Protein AF-A0A5E4FJV3-F1 (afdb_monomer_lite)

pLDDT: mean 73.97, std 13.26, range [37.5, 90.94]

Sequence (146 aa):
NINDSSSSSTSSSVLNLSEMFVRLTNDVVCRVALGRKYSDGEGGESGRMFQKLLWEFTDLLGTVNIGDYIPWLSWLSHINGLGAKLDKVAKQLDDVIDTAVQEHMNRSSKSGDDDQKDFLDVLLSIQKENVAGIPIDRVSIKGIIL

Organism: Prunus dulcis (NCBI:txid3755)

Secondary structure (DSSP, 8-state):
----------------HHHHHHHHHHHHHHHHHHSS--STTTSHHHHHHHHHHHHHHHHHHTTS---S-TTTT----S--SSHHHHHHHHHHHHHHHHHHHHHHHHHHTT----S---HHHHHHHHHHHTTTSS---HHHHHHHH-

Radius of gyration: 20.9 Å; chains: 1; bounding box: 34×79×47 Å

InterPro domains:
  IPR001128 Cytochrome P450 [PF00067] (9-129)
  IPR036396 Cytochrome P450 superfamily [G3DSA:1.10.630.10] (2-146)
  IPR036396 Cytochrome P450 superfamily [SSF48264] (10-137)

Foldseek 3Di:
DDDDPPPPPPPPDPDPVVVVVLQVVQQVLCCQLQVGHLDPDGNPPNSVLLSVLVVQLVVLCVVAPCPDDPLDSVQSPDDDDSRVSNVVSVVVNLVSVVVSLVVLVVVVVPDPDDDDDHNSVVLVVCQVVVVVVDRCDPSNSSRVSD

Structure (mmCIF, N/CA/C/O backbone):
data_AF-A0A5E4FJV3-F1
#
_entry.id   AF-A0A5E4FJV3-F1
#
loop_
_atom_site.group_PDB
_atom_site.id
_atom_site.type_symbol
_atom_site.label_atom_id
_atom_site.label_alt_id
_atom_site.label_comp_id
_atom_site.label_asym_id
_atom_site.label_entity_id
_atom_site.label_seq_id
_atom_site.pdbx_PDB_ins_code
_atom_site.Cartn_x
_atom_site.Cartn_y
_atom_site.Cartn_z
_atom_site.occupancy
_atom_site.B_iso_or_equiv
_atom_site.auth_seq_id
_atom_site.auth_comp_id
_atom_site.auth_asym_id
_atom_site.auth_atom_id
_atom_site.pdbx_PDB_model_num
ATOM 1 N N . ASN A 1 1 ? 4.310 59.913 -25.797 1.00 37.50 1 ASN A N 1
ATOM 2 C CA . ASN A 1 1 ? 3.105 59.171 -26.208 1.00 37.50 1 ASN A CA 1
ATOM 3 C C . ASN A 1 1 ? 3.498 57.714 -26.407 1.00 37.50 1 ASN A C 1
ATOM 5 O O . ASN A 1 1 ? 4.203 57.434 -27.361 1.00 37.50 1 ASN A O 1
ATOM 9 N N . ILE A 1 2 ? 3.148 56.885 -25.419 1.00 48.47 2 ILE A N 1
ATOM 10 C CA . ILE A 1 2 ? 2.867 55.435 -25.433 1.00 48.47 2 ILE A CA 1
ATOM 11 C C . ILE A 1 2 ? 3.680 54.561 -26.405 1.00 48.47 2 ILE A C 1
ATOM 13 O O . ILE A 1 2 ? 3.372 54.543 -27.592 1.00 48.47 2 ILE A O 1
ATOM 17 N N . ASN A 1 3 ? 4.601 53.741 -25.877 1.00 47.50 3 ASN A N 1
ATOM 18 C CA . ASN A 1 3 ? 4.826 52.388 -26.403 1.00 47.50 3 ASN A CA 1
ATOM 19 C C . ASN A 1 3 ? 5.519 51.467 -25.374 1.00 47.50 3 ASN A C 1
ATOM 21 O O . ASN A 1 3 ? 6.684 51.125 -25.543 1.00 47.50 3 ASN A O 1
ATOM 25 N N . ASP A 1 4 ? 4.796 51.048 -24.333 1.00 45.62 4 ASP A N 1
ATOM 26 C CA . ASP A 1 4 ? 5.177 49.881 -23.525 1.00 45.62 4 ASP A CA 1
ATOM 27 C C . ASP A 1 4 ? 4.275 48.713 -23.930 1.00 45.62 4 ASP A C 1
ATOM 29 O O . ASP A 1 4 ? 3.154 48.559 -23.447 1.00 45.62 4 ASP A O 1
ATOM 33 N N . SER A 1 5 ? 4.745 47.908 -24.882 1.00 51.69 5 SER A N 1
ATOM 34 C CA . SER A 1 5 ? 4.167 46.597 -25.181 1.00 51.69 5 SER A CA 1
ATOM 35 C C . SER A 1 5 ? 4.848 45.578 -24.271 1.00 51.69 5 SER A C 1
ATOM 37 O O . SER A 1 5 ? 5.896 45.027 -24.595 1.00 51.69 5 SER A O 1
ATOM 39 N N . SER A 1 6 ? 4.263 45.345 -23.098 1.00 52.06 6 SER A N 1
ATOM 40 C CA . SER A 1 6 ? 4.625 44.236 -22.220 1.00 52.06 6 SER A CA 1
ATOM 41 C C . SER A 1 6 ? 4.224 42.919 -22.886 1.00 52.06 6 SER A C 1
ATOM 43 O O . SER A 1 6 ? 3.071 42.487 -22.852 1.00 52.06 6 SER A O 1
ATOM 45 N N . SER A 1 7 ? 5.197 42.268 -23.518 1.00 49.59 7 SER A N 1
ATOM 46 C CA . SER A 1 7 ? 5.105 40.881 -23.956 1.00 49.59 7 SER A CA 1
ATOM 47 C C . SER A 1 7 ? 4.993 39.978 -22.728 1.00 49.59 7 SER A C 1
ATOM 49 O O . SER A 1 7 ? 5.984 39.576 -22.122 1.00 49.59 7 SER A O 1
ATOM 51 N N . SER A 1 8 ? 3.762 39.645 -22.341 1.00 50.94 8 SER A N 1
ATOM 52 C CA . SER A 1 8 ? 3.513 38.541 -21.417 1.00 50.94 8 SER A CA 1
ATOM 53 C C . SER A 1 8 ? 3.787 37.236 -22.164 1.00 50.94 8 SER A C 1
ATOM 55 O O . SER A 1 8 ? 2.897 36.632 -22.761 1.00 50.94 8 SER A O 1
ATOM 57 N N . SER A 1 9 ? 5.054 36.827 -22.201 1.00 50.06 9 SER A N 1
ATOM 58 C CA . SER A 1 9 ? 5.428 35.479 -22.606 1.00 50.06 9 SER A CA 1
ATOM 59 C C . SER A 1 9 ? 4.987 34.533 -21.496 1.00 50.06 9 SER A C 1
ATOM 61 O O . SER A 1 9 ? 5.733 34.258 -20.557 1.00 50.06 9 SER A O 1
ATOM 63 N N . THR A 1 10 ? 3.749 34.058 -21.586 1.00 56.00 10 THR A N 1
ATOM 64 C CA . THR A 1 10 ? 3.351 32.821 -20.924 1.00 56.00 10 THR A CA 1
ATOM 65 C C . THR A 1 10 ? 4.246 31.731 -21.496 1.00 56.00 10 THR A C 1
ATOM 67 O O . THR A 1 10 ? 4.139 31.361 -22.665 1.00 56.00 10 THR A O 1
ATOM 70 N N . SER A 1 11 ? 5.213 31.273 -20.703 1.00 58.06 11 SER A N 1
ATOM 71 C CA . SER A 1 11 ? 5.989 30.095 -21.049 1.00 58.06 11 SER A CA 1
ATOM 72 C C . SER A 1 11 ? 5.004 28.936 -21.164 1.00 58.06 11 SER A C 1
ATOM 74 O O . SER A 1 11 ? 4.462 28.457 -20.172 1.00 58.06 11 SER A O 1
ATOM 76 N N . SER A 1 12 ? 4.725 28.515 -22.395 1.00 60.75 12 SER A N 1
ATOM 77 C CA . SER A 1 12 ? 4.037 27.258 -22.657 1.00 60.75 12 SER A CA 1
ATOM 78 C C . SER A 1 12 ? 4.988 26.146 -22.220 1.00 60.75 12 SER A C 1
ATOM 80 O O . SER A 1 12 ? 5.845 25.698 -22.979 1.00 60.75 12 SER A O 1
ATOM 82 N N . SER A 1 13 ? 4.927 25.777 -20.940 1.00 73.44 13 SER A N 1
ATOM 83 C CA . SER A 1 13 ? 5.578 24.569 -20.466 1.00 73.44 13 SER A CA 1
ATOM 84 C C . SER A 1 13 ? 4.836 23.390 -21.084 1.00 73.44 13 SER A C 1
ATOM 86 O O . SER A 1 13 ? 3.609 23.303 -21.029 1.00 73.44 13 SER A O 1
ATOM 88 N N . VAL A 1 14 ? 5.578 22.491 -21.726 1.00 78.94 14 VAL A N 1
ATOM 89 C CA . VAL A 1 14 ? 5.013 21.237 -22.222 1.00 78.94 14 VAL A CA 1
ATOM 90 C C . VAL A 1 14 ? 4.543 20.449 -21.001 1.00 78.94 14 VAL A C 1
ATOM 92 O O . VAL A 1 14 ? 5.357 19.997 -20.197 1.00 78.94 14 VAL A O 1
ATOM 95 N N . LEU A 1 15 ? 3.225 20.339 -20.830 1.00 80.75 15 LEU A N 1
ATOM 96 C CA . LEU A 1 15 ? 2.622 19.586 -19.736 1.00 80.75 15 LEU A CA 1
ATOM 97 C C . LEU A 1 15 ? 2.569 18.104 -20.109 1.00 80.75 15 LEU A C 1
ATOM 99 O O . LEU A 1 15 ? 1.976 17.729 -21.122 1.00 80.75 15 LEU A O 1
ATOM 103 N N . ASN A 1 16 ? 3.161 17.251 -19.275 1.00 84.06 16 ASN A N 1
ATOM 104 C CA . ASN A 1 16 ? 3.036 15.806 -19.416 1.00 84.06 16 ASN A CA 1
ATOM 105 C C . ASN A 1 16 ? 1.709 15.342 -18.797 1.00 84.06 16 ASN A C 1
ATOM 107 O O . ASN A 1 16 ? 1.624 15.055 -17.604 1.00 84.06 16 ASN A O 1
ATOM 111 N N . LEU A 1 17 ? 0.659 15.286 -19.619 1.00 86.88 17 LEU A N 1
ATOM 112 C CA . LEU A 1 17 ? -0.681 14.902 -19.169 1.00 86.88 17 LEU A CA 1
ATOM 113 C C . LEU A 1 17 ? -0.726 13.478 -18.599 1.00 86.88 17 LEU A C 1
ATOM 115 O O . LEU A 1 17 ? -1.439 13.246 -17.627 1.00 86.88 17 LEU A O 1
ATOM 119 N N . SER A 1 18 ? 0.052 12.542 -19.148 1.00 82.50 18 SER A N 1
ATOM 120 C CA . SER A 1 18 ? 0.119 11.167 -18.637 1.00 82.50 18 SER A CA 1
ATOM 121 C C . SER A 1 18 ? 0.627 11.131 -17.199 1.00 82.50 18 SER A C 1
ATOM 123 O O . SER A 1 18 ? 0.019 10.497 -16.341 1.00 82.50 18 SER A O 1
ATOM 125 N N . GLU A 1 19 ? 1.699 11.869 -16.910 1.00 78.44 19 GLU A N 1
ATOM 126 C CA . GLU A 1 19 ? 2.233 11.987 -15.552 1.00 78.44 19 GLU A CA 1
ATOM 127 C C . GLU A 1 19 ? 1.220 12.638 -14.596 1.00 78.44 19 GLU A C 1
ATOM 129 O O . GLU A 1 19 ? 1.059 12.189 -13.460 1.00 78.44 19 GLU A O 1
ATOM 134 N N . MET A 1 20 ? 0.488 13.656 -15.063 1.00 82.94 20 MET A N 1
ATOM 135 C CA . MET A 1 20 ? -0.565 14.306 -14.276 1.00 82.94 20 MET A CA 1
ATOM 136 C C . MET A 1 20 ? -1.723 13.356 -13.949 1.00 82.94 20 MET A C 1
ATOM 138 O O . MET A 1 20 ? -2.176 13.329 -12.806 1.00 82.94 20 MET A O 1
ATOM 142 N N . PHE A 1 21 ? -2.186 12.557 -14.914 1.00 84.88 21 PHE A N 1
ATOM 143 C CA . PHE A 1 21 ? -3.253 11.581 -14.680 1.00 84.88 21 PHE A CA 1
ATOM 144 C C . PHE A 1 21 ? -2.814 10.467 -13.730 1.00 84.88 21 PHE A C 1
ATOM 146 O O . PHE A 1 21 ? -3.573 10.117 -12.832 1.00 84.88 21 PHE A O 1
ATOM 153 N N . VAL A 1 22 ? -1.588 9.949 -13.865 1.00 79.81 22 VAL A N 1
ATOM 154 C CA . VAL A 1 22 ? -1.049 8.938 -12.939 1.00 79.81 22 VAL A CA 1
ATOM 155 C C . VAL A 1 22 ? -0.989 9.483 -11.509 1.00 79.81 22 VAL A C 1
ATOM 157 O O . VAL A 1 22 ? -1.428 8.807 -10.581 1.00 79.81 22 VAL A O 1
ATOM 160 N N . ARG A 1 23 ? -0.510 10.723 -11.324 1.00 79.44 23 ARG A N 1
ATOM 161 C CA . ARG A 1 23 ? -0.494 11.405 -10.016 1.00 79.44 23 ARG A CA 1
ATOM 162 C C . ARG A 1 23 ? -1.899 11.546 -9.429 1.00 79.44 23 ARG A C 1
ATOM 164 O O . ARG A 1 23 ? -2.125 11.165 -8.284 1.00 79.44 23 ARG A O 1
ATOM 171 N N . LEU A 1 24 ? -2.845 12.053 -10.220 1.00 85.06 24 LEU A N 1
ATOM 172 C CA . LEU A 1 24 ? -4.220 12.271 -9.772 1.00 85.06 24 LEU A CA 1
ATOM 173 C C . LEU A 1 24 ? -4.911 10.960 -9.379 1.00 85.06 24 LEU A C 1
ATOM 175 O O . LEU A 1 24 ? -5.526 10.888 -8.317 1.00 85.06 24 LEU A O 1
ATOM 179 N N . THR A 1 25 ? -4.799 9.924 -10.212 1.00 84.38 25 THR A N 1
ATOM 180 C CA . THR A 1 25 ? -5.371 8.604 -9.919 1.00 84.38 25 THR A CA 1
ATOM 181 C C . THR A 1 25 ? -4.777 8.029 -8.639 1.00 84.38 25 THR A C 1
ATOM 183 O O . THR A 1 25 ? -5.525 7.565 -7.781 1.00 84.38 25 THR A O 1
ATOM 186 N N . ASN A 1 26 ? -3.455 8.121 -8.472 1.00 81.69 26 ASN A N 1
ATOM 187 C CA . ASN A 1 26 ? -2.781 7.673 -7.258 1.00 81.69 26 ASN A CA 1
ATOM 188 C C . ASN A 1 26 ? -3.311 8.397 -6.012 1.00 81.69 26 ASN A C 1
ATOM 190 O O . ASN A 1 26 ? -3.656 7.749 -5.030 1.00 81.69 26 ASN A O 1
ATOM 194 N N . ASP A 1 27 ? -3.450 9.723 -6.058 1.00 85.25 27 ASP A N 1
ATOM 195 C CA . ASP A 1 27 ? -3.977 10.500 -4.932 1.00 85.25 27 ASP A CA 1
ATOM 196 C C . ASP A 1 27 ? -5.407 10.117 -4.557 1.00 85.25 27 ASP A C 1
ATOM 198 O O . ASP A 1 27 ? -5.727 10.026 -3.371 1.00 85.25 27 ASP A O 1
ATOM 202 N N . VAL A 1 28 ? -6.271 9.894 -5.550 1.00 87.81 28 VAL A N 1
ATOM 203 C CA . VAL A 1 28 ? -7.658 9.478 -5.309 1.00 87.81 28 VAL A CA 1
ATOM 204 C C . VAL A 1 28 ? -7.694 8.093 -4.669 1.00 87.81 28 VAL A C 1
ATOM 206 O O . VAL A 1 28 ? -8.331 7.931 -3.630 1.00 87.81 28 VAL A O 1
ATOM 209 N N . VAL A 1 29 ? -6.984 7.117 -5.245 1.00 86.00 29 VAL A N 1
ATOM 210 C CA . VAL A 1 29 ? -6.941 5.742 -4.726 1.00 86.00 29 VAL A CA 1
ATOM 211 C C . VAL A 1 29 ? -6.381 5.723 -3.309 1.00 86.00 29 VAL A C 1
ATOM 213 O O . VAL A 1 29 ? -7.007 5.161 -2.417 1.00 86.00 29 VAL A O 1
ATOM 216 N N . CYS A 1 30 ? -5.264 6.404 -3.061 1.00 85.12 30 CYS A N 1
ATOM 217 C CA . CYS A 1 30 ? -4.633 6.428 -1.745 1.00 85.12 30 CYS A CA 1
ATOM 218 C C . CYS A 1 30 ? -5.493 7.115 -0.691 1.00 85.12 30 CYS A C 1
ATOM 220 O O . CYS A 1 30 ? -5.564 6.64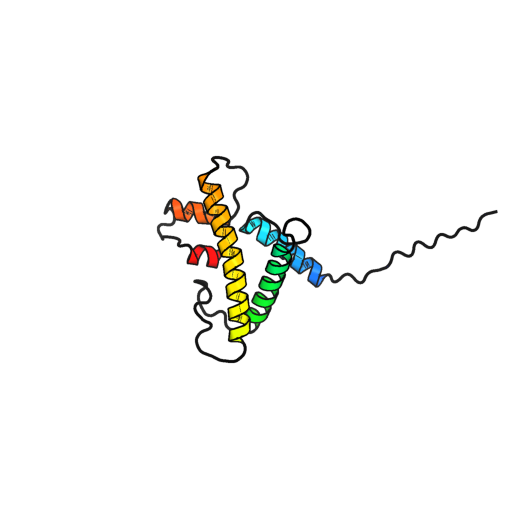7 0.442 1.00 85.12 30 CYS A O 1
ATOM 222 N N . ARG A 1 31 ? -6.188 8.195 -1.056 1.00 87.25 31 ARG A N 1
ATOM 223 C CA . ARG A 1 31 ? -7.077 8.886 -0.125 1.00 87.25 31 ARG A CA 1
ATOM 224 C C . ARG A 1 31 ? -8.270 8.023 0.272 1.00 87.25 31 ARG A C 1
ATOM 226 O O . ARG A 1 31 ? -8.706 8.097 1.413 1.00 87.25 31 ARG A O 1
ATOM 233 N N . VAL A 1 32 ? -8.799 7.232 -0.659 1.00 89.31 32 VAL A N 1
ATOM 234 C CA . VAL A 1 32 ? -9.921 6.320 -0.395 1.00 89.31 32 VAL A CA 1
ATOM 235 C C . VAL A 1 32 ? -9.458 5.076 0.368 1.00 89.31 32 VAL A C 1
ATOM 237 O O . VAL A 1 32 ? -10.136 4.642 1.295 1.00 89.31 32 VAL A O 1
ATOM 240 N N . ALA A 1 33 ? -8.311 4.511 -0.012 1.00 88.19 33 ALA A N 1
ATOM 241 C CA . ALA A 1 33 ? -7.802 3.264 0.546 1.00 88.19 33 ALA A CA 1
ATOM 242 C C . ALA A 1 33 ? -7.137 3.443 1.919 1.00 88.19 33 A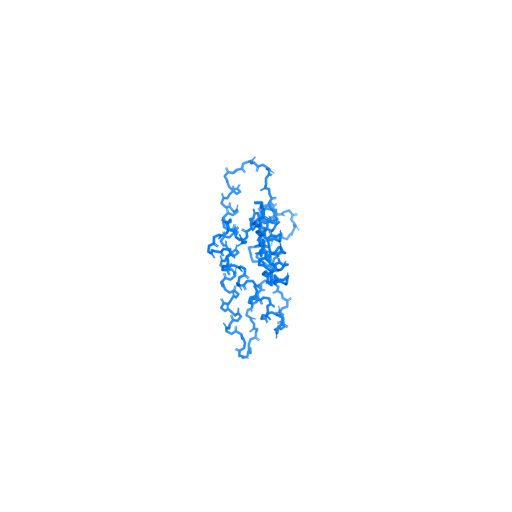LA A C 1
ATOM 244 O O . ALA A 1 33 ? -7.319 2.602 2.790 1.00 88.19 33 ALA A O 1
ATOM 245 N N . LEU A 1 34 ? -6.370 4.525 2.092 1.00 87.06 34 LEU A N 1
ATOM 246 C CA . LEU A 1 34 ? -5.440 4.752 3.210 1.00 87.06 34 LEU A CA 1
ATOM 247 C C . LEU A 1 34 ? -5.630 6.122 3.886 1.00 87.06 34 LEU A C 1
ATOM 249 O O . LEU A 1 34 ? -4.752 6.574 4.620 1.00 87.06 34 LEU A O 1
ATOM 253 N N . GLY A 1 35 ? -6.683 6.863 3.529 1.00 84.81 35 GLY A N 1
ATOM 254 C CA . GLY A 1 35 ? -7.027 8.126 4.189 1.00 84.81 35 GLY A CA 1
ATOM 255 C C . GLY A 1 35 ? -6.081 9.297 3.904 1.00 84.81 35 GLY A C 1
ATOM 256 O O . GLY A 1 35 ? -6.299 10.396 4.416 1.00 84.81 35 GLY A O 1
ATOM 257 N N . ARG A 1 36 ? -5.051 9.118 3.065 1.00 83.00 36 ARG A N 1
ATOM 258 C CA . ARG A 1 36 ? -4.036 10.144 2.763 1.00 83.00 36 ARG A CA 1
ATOM 259 C C . ARG A 1 36 ? -3.629 10.176 1.296 1.00 83.00 36 ARG A C 1
ATOM 261 O O . ARG A 1 36 ? -3.705 9.174 0.593 1.00 83.00 36 ARG A O 1
ATOM 268 N N . LYS A 1 37 ? -3.154 11.333 0.836 1.00 80.94 37 LYS A N 1
ATOM 269 C CA . LYS A 1 37 ? -2.531 11.485 -0.486 1.00 80.94 37 LYS A CA 1
ATOM 270 C C . LYS A 1 37 ? -1.020 11.322 -0.375 1.00 80.94 37 LYS A C 1
ATOM 272 O O . LYS A 1 37 ? -0.437 11.607 0.670 1.00 80.94 37 LYS A O 1
ATOM 277 N N . TYR A 1 38 ? -0.384 10.911 -1.467 1.00 73.00 38 TYR A N 1
ATOM 278 C CA . TYR A 1 38 ? 1.072 10.751 -1.523 1.00 73.00 38 TYR A CA 1
ATOM 279 C C . TYR A 1 38 ? 1.749 11.682 -2.541 1.00 73.00 38 TYR A C 1
ATOM 281 O O . TYR A 1 38 ? 2.978 11.735 -2.573 1.00 73.00 38 TYR A O 1
ATOM 289 N N . SER A 1 39 ? 0.991 12.458 -3.324 1.00 68.75 39 SER A N 1
ATOM 290 C CA . SER A 1 39 ? 1.553 13.536 -4.148 1.00 68.75 39 SER A CA 1
ATOM 291 C C . SER A 1 39 ? 1.845 14.810 -3.334 1.00 68.75 39 SER A C 1
ATOM 293 O O . SER A 1 39 ? 1.533 14.898 -2.145 1.00 68.75 39 SER A O 1
ATOM 295 N N . ASP A 1 40 ? 2.512 15.771 -3.988 1.00 61.25 40 ASP A N 1
ATOM 296 C CA . ASP A 1 40 ? 3.060 17.035 -3.464 1.00 61.25 40 ASP A CA 1
ATOM 297 C C . ASP A 1 40 ? 2.458 17.566 -2.145 1.00 61.25 40 ASP A C 1
ATOM 299 O O . ASP A 1 40 ? 1.287 17.929 -2.059 1.00 61.25 40 ASP A O 1
ATOM 303 N N . GLY A 1 41 ? 3.321 17.708 -1.130 1.00 59.00 41 GLY A N 1
ATOM 304 C CA . GLY A 1 41 ? 3.058 18.461 0.103 1.00 59.00 41 GLY A CA 1
ATOM 305 C C . GLY A 1 41 ? 2.572 17.636 1.298 1.00 59.00 41 GLY A C 1
ATOM 306 O O . GLY A 1 41 ? 3.135 17.782 2.378 1.00 59.00 41 GLY A O 1
ATOM 307 N N . GLU A 1 42 ? 1.593 16.745 1.124 1.00 57.94 42 GLU A N 1
ATOM 308 C CA . GLU A 1 42 ? 1.038 15.937 2.233 1.00 57.94 42 GLU A CA 1
ATOM 309 C C . GLU A 1 42 ? 1.875 14.677 2.522 1.00 57.94 42 GLU A C 1
ATOM 311 O O . GLU A 1 42 ? 2.068 14.315 3.680 1.00 57.94 42 GLU A O 1
ATOM 316 N N . GLY A 1 43 ? 2.427 14.035 1.483 1.00 58.22 43 GLY A N 1
ATOM 317 C CA . GLY A 1 43 ? 3.224 12.806 1.615 1.00 58.22 43 GLY A CA 1
ATOM 318 C C . GLY A 1 43 ? 4.738 13.014 1.759 1.00 58.22 43 GLY A C 1
ATOM 319 O O . GLY A 1 43 ? 5.469 12.057 2.015 1.00 58.22 43 GLY A O 1
ATOM 320 N N . GLY A 1 44 ? 5.236 14.240 1.566 1.00 71.94 44 GLY A N 1
ATOM 321 C CA . GLY A 1 44 ? 6.667 14.548 1.631 1.00 71.94 44 GLY A CA 1
ATOM 322 C C . GLY A 1 44 ? 7.534 13.663 0.721 1.00 71.94 44 GLY A C 1
ATOM 323 O O . GLY A 1 44 ? 7.176 13.353 -0.416 1.00 71.94 44 GLY A O 1
ATOM 324 N N . GLU A 1 45 ? 8.711 13.272 1.208 1.00 70.62 45 GLU A N 1
ATOM 325 C CA . GLU A 1 45 ? 9.601 12.337 0.507 1.00 70.62 45 GLU A CA 1
ATOM 326 C C . GLU A 1 45 ? 9.003 10.926 0.417 1.00 70.62 45 GLU A C 1
ATOM 328 O O . GLU A 1 45 ? 9.059 10.308 -0.647 1.00 70.62 45 GLU A O 1
ATOM 333 N N . SER A 1 46 ? 8.339 10.467 1.480 1.00 71.06 46 SER A N 1
ATOM 334 C CA . SER A 1 46 ? 7.722 9.140 1.564 1.00 71.06 46 SER A CA 1
ATOM 335 C C . SER A 1 46 ? 6.652 8.912 0.498 1.00 71.06 46 SER A C 1
ATOM 337 O O . SER A 1 46 ? 6.582 7.833 -0.082 1.00 71.06 46 SER A O 1
ATOM 339 N N . GLY A 1 47 ? 5.849 9.929 0.181 1.00 76.19 47 GLY A N 1
ATOM 340 C CA . GLY A 1 47 ? 4.817 9.823 -0.846 1.00 76.19 47 GLY A CA 1
ATOM 341 C C . GLY A 1 47 ? 5.356 9.792 -2.269 1.00 76.19 47 GLY A C 1
ATOM 342 O O . GLY A 1 47 ? 4.907 8.977 -3.077 1.00 76.19 47 GLY A O 1
ATOM 343 N N . ARG A 1 48 ? 6.412 10.563 -2.553 1.00 76.62 48 ARG A N 1
ATOM 344 C CA . ARG A 1 48 ? 7.137 10.445 -3.827 1.00 76.62 48 ARG A CA 1
ATOM 345 C C . ARG A 1 48 ? 7.790 9.073 -3.975 1.00 76.62 48 ARG A C 1
ATOM 347 O O . ARG A 1 48 ? 7.774 8.506 -5.066 1.00 76.62 48 ARG A O 1
ATOM 354 N N . MET A 1 49 ? 8.349 8.532 -2.890 1.00 79.94 49 MET A N 1
ATOM 355 C CA . MET A 1 49 ? 8.900 7.176 -2.885 1.00 79.94 49 MET A CA 1
ATOM 356 C C . MET A 1 49 ? 7.813 6.129 -3.127 1.00 79.94 49 MET A C 1
ATOM 358 O O . MET A 1 49 ? 7.996 5.278 -3.990 1.00 79.94 49 MET A O 1
ATOM 362 N N . PHE A 1 50 ? 6.671 6.223 -2.448 1.00 81.62 50 PHE A N 1
ATOM 363 C CA . PHE A 1 50 ? 5.547 5.309 -2.639 1.00 81.62 50 PHE A CA 1
ATOM 364 C C . PHE A 1 50 ? 5.005 5.340 -4.071 1.00 81.62 50 PHE A C 1
ATOM 366 O O . PHE A 1 50 ? 4.861 4.291 -4.690 1.00 81.62 50 PHE A O 1
ATOM 373 N N . GLN A 1 51 ? 4.793 6.529 -4.644 1.00 79.62 51 GLN A N 1
ATOM 374 C CA . GLN A 1 51 ? 4.337 6.664 -6.028 1.00 79.62 51 GLN A CA 1
ATOM 375 C C . GLN A 1 51 ? 5.333 6.046 -7.020 1.00 79.62 51 GLN A C 1
ATOM 377 O O . GLN A 1 51 ? 4.936 5.356 -7.958 1.00 79.62 51 GLN A O 1
ATOM 382 N N . LYS A 1 52 ? 6.636 6.267 -6.806 1.00 84.69 52 LYS A N 1
ATOM 383 C CA . LYS A 1 52 ? 7.687 5.658 -7.625 1.00 84.69 52 LYS A CA 1
ATOM 384 C C . LYS A 1 52 ? 7.685 4.134 -7.499 1.00 84.69 52 LYS A C 1
ATOM 386 O O . LYS A 1 52 ? 7.792 3.450 -8.512 1.00 84.69 52 LYS A O 1
ATOM 391 N N . LEU A 1 53 ? 7.554 3.612 -6.281 1.00 87.31 53 LEU A N 1
ATOM 392 C CA . LEU A 1 53 ? 7.501 2.174 -6.022 1.00 87.31 53 LEU A CA 1
ATOM 393 C C . LEU A 1 53 ? 6.274 1.537 -6.667 1.00 87.31 53 LEU A C 1
ATOM 395 O O . LEU A 1 53 ? 6.428 0.532 -7.344 1.00 87.31 53 LEU A O 1
ATOM 399 N N . LEU A 1 54 ? 5.092 2.144 -6.540 1.00 83.31 54 LEU A N 1
ATOM 400 C CA . LEU A 1 54 ? 3.871 1.688 -7.209 1.00 83.31 54 LEU A CA 1
ATOM 401 C C . LEU A 1 54 ? 3.997 1.701 -8.734 1.00 83.31 54 LEU A C 1
ATOM 403 O O . LEU A 1 54 ? 3.567 0.760 -9.399 1.00 83.31 54 LEU A O 1
ATOM 407 N N . TRP A 1 55 ? 4.597 2.747 -9.301 1.00 83.94 55 TRP A N 1
ATOM 408 C CA . TRP A 1 55 ? 4.833 2.816 -10.741 1.00 83.94 55 TRP A CA 1
ATOM 409 C C . TRP A 1 55 ? 5.787 1.712 -11.213 1.00 83.94 55 TRP A C 1
ATOM 411 O O . TRP A 1 55 ? 5.467 0.972 -12.136 1.00 83.94 55 TRP A O 1
ATOM 421 N N . GLU A 1 56 ? 6.939 1.553 -10.555 1.00 85.69 56 GLU A N 1
ATOM 422 C CA . GLU A 1 56 ? 7.886 0.480 -10.884 1.00 85.69 56 GLU A CA 1
ATOM 423 C C . GLU A 1 56 ? 7.272 -0.906 -10.667 1.00 85.69 56 GLU A C 1
ATOM 425 O O . GLU A 1 56 ? 7.554 -1.831 -11.424 1.00 85.69 56 GLU A O 1
ATOM 430 N N . PHE A 1 57 ? 6.422 -1.047 -9.652 1.00 82.81 57 PHE A N 1
ATOM 431 C CA . PHE A 1 57 ? 5.718 -2.278 -9.345 1.00 82.81 57 PHE A CA 1
ATOM 432 C C . PHE A 1 57 ? 4.733 -2.643 -10.456 1.00 82.81 57 PHE A C 1
ATOM 434 O O . PHE A 1 57 ? 4.815 -3.743 -10.988 1.00 82.81 57 PHE A O 1
ATOM 441 N N . THR A 1 58 ? 3.860 -1.714 -10.854 1.00 78.88 58 THR A N 1
ATOM 442 C CA . THR A 1 58 ? 2.850 -1.917 -11.910 1.00 78.88 58 THR A CA 1
ATOM 443 C C . THR A 1 58 ? 3.463 -2.126 -13.296 1.00 78.88 58 THR A C 1
ATOM 445 O O . THR A 1 58 ? 2.990 -2.983 -14.041 1.00 78.88 58 THR A O 1
ATOM 448 N N . ASP A 1 59 ? 4.548 -1.419 -13.624 1.00 81.81 59 ASP A N 1
ATOM 449 C CA . ASP A 1 59 ? 5.317 -1.622 -14.860 1.00 81.81 59 ASP A CA 1
ATOM 450 C C . ASP A 1 59 ? 5.921 -3.035 -14.919 1.00 81.81 59 ASP A C 1
ATOM 452 O O . ASP A 1 59 ? 5.747 -3.762 -15.897 1.00 81.81 59 ASP A O 1
ATOM 456 N N . LEU A 1 60 ? 6.558 -3.477 -13.827 1.00 76.56 60 LEU A N 1
ATOM 457 C CA . LEU A 1 60 ? 7.126 -4.823 -13.728 1.00 76.56 60 LEU A CA 1
ATOM 458 C C . LEU A 1 60 ? 6.038 -5.906 -13.704 1.00 76.56 60 LEU A C 1
ATOM 460 O O . LEU A 1 60 ? 6.194 -6.938 -14.353 1.00 76.56 60 LEU A O 1
ATOM 464 N N . LEU A 1 61 ? 4.919 -5.661 -13.025 1.00 71.62 61 LEU A N 1
ATOM 465 C CA . LEU A 1 61 ? 3.738 -6.522 -13.012 1.00 71.62 61 LEU A CA 1
ATOM 466 C C . LEU A 1 61 ? 3.120 -6.687 -14.409 1.00 71.62 61 LEU A C 1
ATOM 468 O O . LEU A 1 61 ? 2.749 -7.794 -14.774 1.00 71.62 61 LEU A O 1
ATOM 472 N N . GLY A 1 62 ? 3.087 -5.640 -15.238 1.00 68.25 62 GLY A N 1
ATOM 473 C CA . GLY A 1 62 ? 2.621 -5.734 -16.630 1.00 68.25 62 GLY A CA 1
ATOM 474 C C . GLY A 1 62 ? 3.467 -6.664 -17.512 1.00 68.25 62 GLY A C 1
ATOM 475 O O . GLY A 1 62 ? 3.018 -7.086 -18.578 1.00 68.25 62 GLY A O 1
ATOM 476 N N . THR A 1 63 ? 4.678 -7.010 -17.063 1.00 64.88 63 THR A N 1
ATOM 477 C CA . THR A 1 63 ? 5.619 -7.898 -17.768 1.00 64.88 63 THR A CA 1
ATOM 478 C C . THR A 1 63 ? 5.724 -9.305 -17.168 1.00 64.88 63 THR A C 1
ATOM 480 O O . THR A 1 63 ? 6.387 -10.166 -17.748 1.00 64.88 63 THR A O 1
ATOM 483 N N . VAL A 1 64 ? 5.076 -9.563 -16.026 1.00 61.09 64 VAL A N 1
ATOM 484 C CA . VAL A 1 64 ? 5.164 -10.815 -15.258 1.00 61.09 64 VAL A CA 1
ATOM 485 C C . VAL A 1 64 ? 3.756 -11.384 -15.046 1.00 61.09 64 VAL A C 1
ATOM 487 O O . VAL A 1 64 ? 2.810 -10.647 -14.810 1.00 61.09 64 VAL A O 1
ATOM 490 N N . ASN A 1 65 ? 3.582 -12.707 -15.105 1.00 61.50 65 ASN A N 1
ATOM 491 C CA . ASN A 1 65 ? 2.300 -13.330 -14.751 1.00 61.50 65 ASN A CA 1
ATOM 492 C C . ASN A 1 65 ? 2.137 -13.241 -13.210 1.00 61.50 65 ASN A C 1
ATOM 494 O O . ASN A 1 65 ? 2.934 -13.863 -12.512 1.00 61.50 65 ASN A O 1
ATOM 498 N N . ILE A 1 66 ? 1.180 -12.447 -12.688 1.00 60.84 66 ILE A N 1
ATOM 499 C CA . ILE A 1 66 ? 0.904 -12.043 -11.265 1.00 60.84 66 ILE A CA 1
ATOM 500 C C . ILE A 1 66 ? 0.612 -13.219 -10.287 1.00 60.84 66 ILE A C 1
ATOM 502 O O . ILE A 1 66 ? 0.077 -13.061 -9.192 1.00 60.84 66 ILE A O 1
ATOM 506 N N . GLY A 1 67 ? 0.965 -14.431 -10.698 1.00 56.78 67 GLY A N 1
ATOM 507 C CA . GLY A 1 67 ? 0.190 -15.637 -10.477 1.00 56.78 67 GLY A CA 1
ATOM 508 C C . GLY A 1 67 ? 0.238 -16.175 -9.050 1.00 56.78 67 GLY A C 1
ATOM 509 O O . GLY A 1 67 ? 1.305 -16.358 -8.475 1.00 56.78 67 GLY A O 1
ATOM 510 N N . ASP A 1 68 ? -0.872 -16.497 -8.407 1.00 55.16 68 ASP A N 1
ATOM 511 C CA . ASP A 1 68 ? -2.278 -16.437 -8.847 1.00 55.16 68 ASP A CA 1
ATOM 512 C C . ASP A 1 68 ? -3.172 -15.910 -7.722 1.00 55.16 68 ASP A C 1
ATOM 514 O O . ASP A 1 68 ? -4.379 -16.133 -7.677 1.00 55.16 68 ASP A O 1
ATOM 518 N N . TYR A 1 69 ? -2.556 -15.247 -6.755 1.00 50.16 69 TYR A N 1
ATOM 519 C CA . TYR A 1 69 ? -3.157 -14.982 -5.473 1.00 50.16 69 TYR A CA 1
ATOM 520 C C . TYR A 1 69 ? -2.404 -13.825 -4.863 1.00 50.16 69 TYR A C 1
ATOM 522 O O . TYR A 1 69 ? -1.215 -13.930 -4.561 1.00 50.16 69 TYR A O 1
ATOM 530 N N . ILE A 1 70 ? -3.114 -12.738 -4.624 1.00 61.59 70 ILE A N 1
ATOM 531 C CA . ILE A 1 70 ? -2.599 -11.710 -3.754 1.00 61.59 70 ILE A CA 1
ATOM 532 C C . ILE A 1 70 ? -2.868 -12.124 -2.257 1.00 61.59 70 ILE A C 1
ATOM 534 O O . ILE A 1 70 ? -3.684 -11.519 -1.575 1.00 61.59 70 ILE A O 1
ATOM 538 N N . PRO A 1 71 ? -2.295 -13.263 -1.761 1.00 60.28 71 PRO A N 1
ATOM 539 C CA . PRO A 1 71 ? -1.558 -13.382 -0.468 1.00 60.28 71 PRO A CA 1
ATOM 540 C C . PRO A 1 71 ? -0.005 -13.565 -0.545 1.00 60.28 71 PRO A C 1
ATOM 542 O O . PRO A 1 71 ? 0.563 -14.596 -0.200 1.00 60.28 71 PRO A O 1
ATOM 545 N N . TRP A 1 72 ? 0.772 -12.579 -0.978 1.00 55.19 72 TRP A N 1
ATOM 546 C CA . TRP A 1 72 ? 0.308 -11.581 -1.916 1.00 55.19 72 TRP A CA 1
ATOM 547 C C . TRP A 1 72 ? 1.102 -11.404 -3.184 1.00 55.19 72 TRP A C 1
ATOM 549 O O . TRP A 1 72 ? 0.569 -10.949 -4.182 1.00 55.19 72 TRP A O 1
ATOM 559 N N . LEU A 1 73 ? 2.299 -11.968 -3.209 1.00 64.12 73 LEU A N 1
ATOM 560 C CA . LEU A 1 73 ? 3.008 -12.263 -4.444 1.00 64.12 73 LEU A CA 1
ATOM 561 C C . LEU A 1 73 ? 3.938 -13.454 -4.192 1.00 64.12 73 LEU A C 1
ATOM 563 O O . LEU A 1 73 ? 5.138 -13.308 -4.387 1.00 64.12 73 LEU A O 1
ATOM 567 N N . SER A 1 74 ? 3.406 -14.549 -3.622 1.00 62.78 74 SER A N 1
ATOM 568 C CA . SER A 1 74 ? 4.057 -15.609 -2.807 1.00 62.78 74 SER A CA 1
ATOM 569 C C . SER A 1 74 ? 5.367 -16.232 -3.339 1.00 62.78 74 SER A C 1
ATOM 571 O O . SER A 1 74 ? 5.492 -17.444 -3.431 1.00 62.78 74 SER A O 1
ATOM 573 N N . TRP A 1 75 ? 6.395 -15.418 -3.553 1.00 57.97 75 TRP A N 1
ATOM 574 C CA . TRP A 1 75 ? 7.508 -15.615 -4.472 1.00 57.97 75 TRP A CA 1
ATOM 575 C C . TRP A 1 75 ? 7.041 -15.697 -5.929 1.00 57.97 75 TRP A C 1
ATOM 577 O O . TRP A 1 75 ? 6.215 -16.514 -6.324 1.00 57.97 75 TRP A O 1
ATOM 587 N N . LEU A 1 76 ? 7.573 -14.826 -6.775 1.00 59.88 76 LEU A N 1
ATOM 588 C CA . LEU A 1 76 ? 7.555 -15.019 -8.220 1.00 59.88 76 LEU A CA 1
ATOM 589 C C . LEU A 1 76 ? 8.176 -16.391 -8.504 1.00 59.88 76 LEU A C 1
ATOM 591 O O . LEU A 1 76 ? 9.397 -16.545 -8.449 1.00 59.88 76 LEU A O 1
ATOM 595 N N . SER A 1 77 ? 7.350 -17.417 -8.661 1.00 54.59 77 SER A N 1
ATOM 596 C CA . SER A 1 77 ? 7.776 -18.769 -8.330 1.00 54.59 77 SER A CA 1
ATOM 597 C C . SER A 1 77 ? 8.790 -19.297 -9.333 1.00 54.59 77 SER A C 1
ATOM 599 O O . SER A 1 77 ? 8.433 -19.754 -10.412 1.00 54.59 77 SER A O 1
ATOM 601 N N . HIS A 1 78 ? 10.060 -19.266 -8.928 1.00 57.44 78 HIS A N 1
ATOM 602 C CA . HIS A 1 78 ? 11.179 -20.060 -9.438 1.00 57.44 78 HIS A CA 1
ATOM 603 C C . HIS A 1 78 ? 11.966 -19.657 -10.705 1.00 57.44 78 HIS A C 1
ATOM 605 O O . HIS A 1 78 ? 12.873 -20.420 -11.040 1.00 57.44 78 HIS A O 1
ATOM 611 N N . ILE A 1 79 ? 11.757 -18.533 -11.415 1.00 52.28 79 ILE A N 1
ATOM 612 C CA . ILE A 1 79 ? 12.535 -18.300 -12.667 1.00 52.28 79 ILE A CA 1
ATOM 613 C C . ILE A 1 79 ? 12.990 -16.858 -12.971 1.00 52.28 79 ILE A C 1
ATOM 615 O O . ILE A 1 79 ? 12.438 -15.870 -12.496 1.00 52.28 79 ILE A O 1
ATOM 619 N N . ASN A 1 80 ? 14.081 -16.807 -13.753 1.00 61.88 80 ASN A N 1
ATOM 620 C CA . ASN A 1 80 ? 15.218 -15.878 -13.725 1.00 61.88 80 ASN A CA 1
ATOM 621 C C . ASN A 1 80 ? 15.059 -14.527 -14.450 1.00 61.88 80 ASN A C 1
ATOM 623 O O . ASN A 1 80 ? 14.407 -14.411 -15.482 1.00 61.88 80 ASN A O 1
ATOM 627 N N . GLY A 1 81 ? 15.829 -13.538 -13.973 1.00 59.31 81 GLY A N 1
ATOM 628 C CA . GLY A 1 81 ? 16.188 -12.303 -14.687 1.00 59.31 81 GLY A CA 1
ATOM 629 C C . GLY A 1 81 ? 15.468 -11.055 -14.177 1.00 59.31 81 GLY A C 1
ATOM 630 O O . GLY A 1 81 ? 16.111 -10.155 -13.641 1.00 59.31 81 GLY A O 1
ATOM 631 N N . LEU A 1 82 ? 14.136 -11.015 -14.288 1.00 63.56 82 LEU A N 1
ATOM 632 C CA . LEU A 1 82 ? 13.314 -9.869 -13.857 1.00 63.56 82 LEU A CA 1
ATOM 633 C C . LEU A 1 82 ? 12.930 -9.905 -12.363 1.00 63.56 82 LEU A C 1
ATOM 635 O O . LEU A 1 82 ? 12.623 -8.868 -11.771 1.00 63.56 82 LEU A O 1
ATOM 639 N N . GLY A 1 83 ? 12.981 -11.089 -11.744 1.00 67.44 83 GLY A N 1
ATOM 640 C CA . GLY A 1 83 ? 12.437 -11.329 -10.404 1.00 67.44 83 GLY A CA 1
ATOM 641 C C . GLY A 1 83 ? 13.112 -10.545 -9.276 1.00 67.44 83 GLY A C 1
ATOM 642 O O . GLY A 1 83 ? 12.430 -10.124 -8.353 1.00 67.44 83 GLY A O 1
ATOM 643 N N . ALA A 1 84 ? 14.420 -10.268 -9.355 1.00 75.44 84 ALA A N 1
ATOM 644 C CA . ALA A 1 84 ? 15.138 -9.574 -8.277 1.00 75.44 84 ALA A CA 1
ATOM 645 C C . ALA A 1 84 ? 14.758 -8.087 -8.153 1.00 75.44 84 ALA A C 1
ATOM 647 O O . ALA A 1 84 ? 14.695 -7.551 -7.046 1.00 75.44 84 ALA A O 1
ATOM 648 N N . LYS A 1 85 ? 14.494 -7.411 -9.282 1.00 79.75 85 LYS A N 1
ATOM 649 C CA . LYS A 1 85 ? 14.034 -6.015 -9.265 1.00 79.75 85 LYS A CA 1
ATOM 650 C C . LYS A 1 85 ? 12.609 -5.941 -8.721 1.00 79.75 85 LYS A C 1
ATOM 652 O O . LYS A 1 85 ? 12.348 -5.113 -7.855 1.00 79.75 85 LYS A O 1
ATOM 657 N N . LEU A 1 86 ? 11.727 -6.829 -9.183 1.00 79.12 86 LEU A N 1
ATOM 658 C CA . LEU A 1 86 ? 10.346 -6.880 -8.710 1.00 79.12 86 LEU A CA 1
ATOM 659 C C . LEU A 1 86 ? 10.263 -7.266 -7.227 1.00 79.12 86 LEU A C 1
ATOM 661 O O . LEU A 1 86 ? 9.563 -6.590 -6.490 1.00 79.12 86 LEU A O 1
ATOM 665 N N . ASP A 1 87 ? 11.044 -8.240 -6.751 1.00 78.31 87 ASP A N 1
ATOM 666 C CA . ASP A 1 87 ? 11.124 -8.597 -5.322 1.00 78.31 87 ASP A CA 1
ATOM 667 C C . ASP A 1 87 ? 11.556 -7.403 -4.458 1.00 78.31 87 ASP A C 1
ATOM 669 O O . ASP A 1 87 ? 10.942 -7.100 -3.436 1.00 78.31 87 ASP A O 1
ATOM 673 N N . LYS A 1 88 ? 12.575 -6.657 -4.903 1.00 84.88 88 LYS A N 1
ATOM 674 C CA . LYS A 1 88 ? 13.032 -5.457 -4.197 1.00 84.88 88 LYS A CA 1
ATOM 675 C C . LYS A 1 88 ? 11.956 -4.365 -4.143 1.00 84.88 88 LYS A C 1
ATOM 677 O O . LYS A 1 88 ? 11.848 -3.675 -3.128 1.00 84.88 88 LYS A O 1
ATOM 682 N N . VAL A 1 89 ? 11.215 -4.155 -5.230 1.00 86.94 89 VAL A N 1
ATOM 683 C CA . VAL A 1 89 ? 10.146 -3.145 -5.289 1.00 86.94 89 VAL A CA 1
ATOM 684 C C . VAL A 1 89 ? 8.938 -3.591 -4.461 1.00 86.94 89 VAL A C 1
ATOM 686 O O . VAL A 1 89 ? 8.441 -2.806 -3.661 1.00 86.94 89 VAL A O 1
ATOM 689 N N . ALA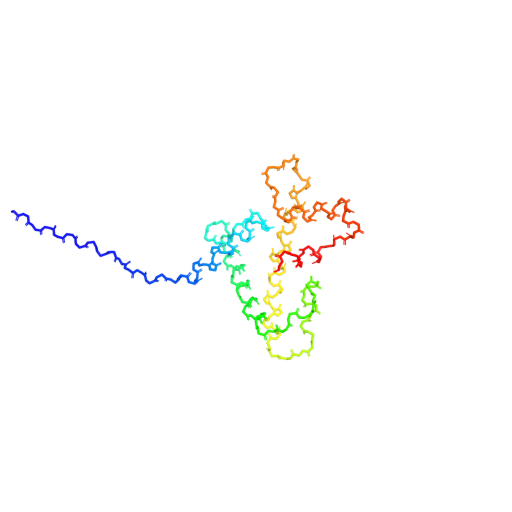 A 1 90 ? 8.528 -4.855 -4.577 1.00 82.75 90 ALA A N 1
ATOM 690 C CA . ALA A 1 90 ? 7.422 -5.441 -3.828 1.00 82.75 90 ALA A CA 1
ATOM 691 C C . ALA A 1 90 ? 7.654 -5.385 -2.313 1.00 82.75 90 ALA A C 1
ATOM 693 O O . ALA A 1 90 ? 6.751 -5.003 -1.581 1.00 82.75 90 ALA A O 1
ATOM 694 N N . LYS A 1 91 ? 8.873 -5.682 -1.840 1.00 86.50 91 LYS A N 1
ATOM 695 C CA . LYS A 1 91 ? 9.231 -5.561 -0.415 1.00 86.50 91 LYS A CA 1
ATOM 696 C C . LYS A 1 91 ? 9.105 -4.132 0.102 1.00 86.50 91 LYS A C 1
ATOM 698 O O . LYS A 1 91 ? 8.483 -3.908 1.128 1.00 86.50 91 LYS A O 1
ATOM 703 N N . GLN A 1 92 ? 9.644 -3.161 -0.636 1.00 89.44 92 GLN A N 1
ATOM 704 C CA . GLN A 1 92 ? 9.526 -1.754 -0.245 1.00 89.44 92 GLN A CA 1
ATOM 705 C C . GLN A 1 92 ? 8.068 -1.275 -0.259 1.00 89.44 92 GLN A C 1
ATOM 707 O O . GLN A 1 92 ? 7.687 -0.445 0.560 1.00 89.44 92 GLN A O 1
ATOM 712 N N . LEU A 1 93 ? 7.253 -1.781 -1.186 1.00 86.56 93 LEU A N 1
ATOM 713 C CA . LEU A 1 93 ? 5.831 -1.466 -1.239 1.00 86.56 93 LEU A CA 1
ATOM 714 C C . LEU A 1 93 ? 5.063 -2.107 -0.071 1.00 86.56 93 LEU A C 1
ATOM 716 O O . LEU A 1 93 ? 4.244 -1.431 0.552 1.00 86.56 93 LEU A O 1
ATOM 720 N N . ASP A 1 94 ? 5.380 -3.363 0.266 1.00 87.06 94 ASP A N 1
ATOM 721 C CA . ASP A 1 94 ? 4.845 -4.053 1.444 1.00 87.06 94 ASP A CA 1
ATOM 722 C C . ASP A 1 94 ? 5.154 -3.270 2.720 1.00 87.06 94 ASP A C 1
ATOM 724 O O . ASP A 1 94 ? 4.233 -3.036 3.489 1.00 87.06 94 ASP A O 1
ATOM 728 N N . ASP A 1 95 ? 6.384 -2.774 2.901 1.00 88.75 95 ASP A N 1
ATOM 729 C CA . ASP A 1 95 ? 6.781 -1.971 4.069 1.00 88.75 95 ASP A CA 1
ATOM 730 C C . ASP A 1 95 ? 5.954 -0.677 4.210 1.00 88.75 95 ASP A C 1
ATOM 732 O O . ASP A 1 95 ? 5.567 -0.283 5.318 1.00 88.75 95 ASP A O 1
ATOM 736 N N . VAL A 1 96 ? 5.640 -0.005 3.094 1.00 85.88 96 VAL A N 1
ATOM 737 C CA . VAL A 1 96 ? 4.810 1.212 3.124 1.00 85.88 96 VAL A CA 1
ATOM 738 C C . VAL A 1 96 ? 3.371 0.885 3.525 1.00 85.88 96 VAL A C 1
ATOM 740 O O . VAL A 1 96 ? 2.786 1.593 4.350 1.00 85.88 96 VAL A O 1
ATOM 743 N N . ILE A 1 97 ? 2.800 -0.192 2.981 1.00 86.81 97 ILE A N 1
ATOM 744 C CA . ILE A 1 97 ? 1.439 -0.626 3.324 1.00 86.81 97 ILE A CA 1
ATOM 745 C C . ILE A 1 97 ? 1.392 -1.149 4.761 1.00 86.81 97 ILE A C 1
ATOM 747 O O . ILE A 1 97 ? 0.459 -0.840 5.494 1.00 86.81 97 ILE A O 1
ATOM 751 N N . ASP A 1 98 ? 2.413 -1.883 5.197 1.00 89.12 98 ASP A N 1
ATOM 752 C CA . ASP A 1 98 ? 2.594 -2.369 6.564 1.00 89.12 98 ASP A CA 1
ATOM 753 C C . ASP A 1 98 ? 2.542 -1.225 7.578 1.00 89.12 98 ASP A C 1
ATOM 755 O O . ASP A 1 98 ? 1.803 -1.287 8.565 1.00 89.12 98 ASP A O 1
ATOM 759 N N . THR A 1 99 ? 3.266 -0.147 7.267 1.00 88.12 99 THR A N 1
ATOM 760 C CA . THR A 1 99 ? 3.289 1.083 8.058 1.00 88.12 99 THR A CA 1
ATOM 761 C C . THR A 1 99 ? 1.899 1.714 8.126 1.00 88.12 99 THR A C 1
ATOM 763 O O . THR A 1 99 ? 1.434 2.025 9.220 1.00 88.12 99 THR A O 1
ATOM 766 N N . ALA A 1 100 ? 1.196 1.839 6.994 1.00 86.69 100 ALA A N 1
ATOM 767 C CA . ALA A 1 100 ? -0.168 2.370 6.971 1.00 86.69 100 ALA A CA 1
ATOM 768 C C . ALA A 1 100 ? -1.136 1.503 7.801 1.00 86.69 100 ALA A C 1
ATOM 770 O O . ALA A 1 100 ? -1.860 2.018 8.649 1.00 86.69 100 ALA A O 1
ATOM 771 N N . VAL A 1 101 ? -1.094 0.175 7.649 1.00 88.44 101 VAL A N 1
ATOM 772 C CA . VAL A 1 101 ? -1.888 -0.766 8.463 1.00 88.44 101 VAL A CA 1
ATOM 773 C C . VAL A 1 101 ? -1.622 -0.550 9.955 1.00 88.44 101 VAL A C 1
ATOM 775 O O . VAL A 1 101 ? -2.561 -0.458 10.746 1.00 88.44 101 VAL A O 1
ATOM 778 N N . GLN A 1 102 ? -0.355 -0.425 10.354 1.00 88.88 102 GLN A N 1
ATOM 779 C CA . GLN A 1 102 ? 0.017 -0.241 11.755 1.00 88.88 102 GLN A CA 1
ATOM 780 C C . GLN A 1 102 ? -0.445 1.113 12.317 1.00 88.88 102 GLN A C 1
ATOM 782 O O . GLN A 1 102 ? -0.906 1.186 13.460 1.00 88.88 102 GLN A O 1
ATOM 787 N N . GLU A 1 103 ? -0.343 2.184 11.529 1.00 86.00 103 GLU A N 1
ATOM 788 C CA . GLU A 1 103 ? -0.840 3.517 11.887 1.00 86.00 103 GLU A CA 1
ATOM 789 C C . GLU A 1 103 ? -2.355 3.495 12.148 1.00 86.00 103 GLU A C 1
ATOM 791 O O . GLU A 1 103 ? -2.813 3.992 13.183 1.00 86.00 103 GLU A O 1
ATOM 796 N N . HIS A 1 104 ? -3.120 2.836 11.274 1.00 85.62 104 HIS A N 1
ATOM 797 C CA . HIS A 1 104 ? -4.576 2.718 11.387 1.00 85.62 104 HIS A CA 1
ATOM 798 C C . HIS A 1 104 ? -5.014 1.840 12.566 1.00 85.62 104 HIS A C 1
ATOM 800 O O . HIS A 1 104 ? -5.908 2.219 13.328 1.00 85.62 104 HIS A O 1
ATOM 806 N N . MET A 1 105 ? -4.321 0.724 12.819 1.00 82.25 105 MET A N 1
ATOM 807 C CA . MET A 1 105 ? -4.556 -0.097 14.016 1.00 82.25 105 MET A CA 1
ATOM 808 C C . MET A 1 105 ? -4.349 0.705 15.310 1.00 82.25 105 MET A C 1
ATOM 810 O O . MET A 1 105 ? -5.149 0.618 16.247 1.00 82.25 105 MET A O 1
ATOM 814 N N . ASN A 1 106 ? -3.301 1.532 15.358 1.00 80.44 106 ASN A N 1
ATOM 815 C CA . ASN A 1 106 ? -3.010 2.377 16.513 1.00 80.44 106 ASN A CA 1
ATOM 816 C C . ASN A 1 106 ? -4.060 3.489 16.699 1.00 80.44 106 ASN A C 1
ATOM 818 O O . ASN A 1 106 ? -4.396 3.813 17.842 1.00 80.44 106 ASN A O 1
ATOM 822 N N . ARG A 1 107 ? -4.606 4.045 15.608 1.00 73.75 107 ARG A N 1
ATOM 823 C CA . ARG A 1 107 ? -5.689 5.048 15.624 1.00 73.75 107 ARG A CA 1
ATOM 824 C C . ARG A 1 107 ? -7.013 4.454 16.115 1.00 73.75 107 ARG A C 1
ATOM 826 O O . ARG A 1 107 ? -7.627 5.018 17.018 1.00 73.75 107 ARG A O 1
ATOM 833 N N . SER A 1 108 ? -7.393 3.277 15.612 1.00 64.00 108 SER A N 1
ATOM 834 C CA . SER A 1 108 ? -8.618 2.556 16.006 1.00 64.00 108 SER A CA 1
ATOM 835 C C . SER A 1 108 ? -8.685 2.256 17.513 1.00 64.00 108 SER A C 1
ATOM 837 O O . SER A 1 108 ? -9.759 2.239 18.109 1.00 64.00 108 SER A O 1
ATOM 839 N N . SER A 1 109 ? -7.534 2.077 18.173 1.00 59.25 109 SER A N 1
ATOM 840 C CA . SER A 1 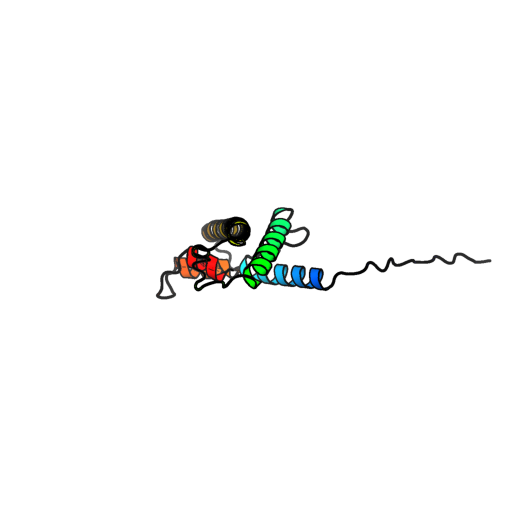109 ? -7.474 1.844 19.625 1.00 59.25 109 SER A CA 1
ATOM 841 C C . SER A 1 109 ? -7.709 3.091 20.493 1.00 59.25 109 SER A C 1
ATOM 843 O O . SER A 1 109 ? -7.938 2.955 21.695 1.00 59.25 109 SER A O 1
ATOM 845 N N . LYS A 1 110 ? -7.636 4.300 19.913 1.00 56.34 110 LYS A N 1
ATOM 846 C CA . LYS A 1 110 ? -7.567 5.575 20.653 1.00 56.34 110 LYS A CA 1
ATOM 847 C C . LYS A 1 110 ? -8.753 6.517 20.429 1.00 56.34 110 LYS A C 1
ATOM 849 O O . LYS A 1 110 ? -8.850 7.509 21.149 1.00 56.34 110 LYS A O 1
ATOM 854 N N . SER A 1 111 ? -9.645 6.242 19.479 1.00 51.25 111 SER A N 1
ATOM 855 C CA . SER A 1 111 ? -10.658 7.213 19.045 1.00 51.25 111 SER A CA 1
ATOM 856 C C . SER A 1 111 ? -12.030 6.559 18.880 1.00 51.25 111 SER A C 1
ATOM 858 O O . SER A 1 111 ? -12.192 5.655 18.071 1.00 51.25 111 SER A O 1
ATOM 860 N N . GLY A 1 112 ? -13.024 7.040 19.631 1.00 52.69 112 GLY A N 1
ATOM 861 C CA . GLY A 1 112 ? -14.449 6.758 19.404 1.00 52.69 112 GLY A CA 1
ATOM 862 C C . GLY A 1 112 ? -15.090 7.728 18.407 1.00 52.69 112 GLY A C 1
ATOM 863 O O . GLY A 1 112 ? -16.269 8.029 18.547 1.00 52.69 112 GLY A O 1
ATOM 864 N N . ASP A 1 113 ? -14.299 8.272 17.480 1.00 53.97 113 ASP A N 1
ATOM 865 C CA . ASP A 1 113 ? -14.704 9.352 16.581 1.00 53.97 113 ASP A CA 1
ATOM 866 C C . ASP A 1 113 ? -14.934 8.784 15.175 1.00 53.97 113 ASP A C 1
ATOM 868 O O . ASP A 1 113 ? -14.028 8.206 14.569 1.00 53.97 113 ASP A O 1
ATOM 872 N N . ASP A 1 114 ? -16.177 8.878 14.711 1.00 57.72 114 ASP A N 1
ATOM 873 C CA . ASP A 1 114 ? -16.730 8.147 13.561 1.00 57.72 114 ASP A CA 1
ATOM 874 C C . ASP A 1 114 ? -16.518 8.882 12.222 1.00 57.72 114 ASP A C 1
ATOM 876 O O . ASP A 1 114 ? -16.914 8.398 11.164 1.00 57.72 114 ASP A O 1
ATOM 880 N N . ASP A 1 115 ? -15.871 10.049 12.239 1.00 60.19 115 ASP A N 1
ATOM 881 C CA . ASP A 1 115 ? -16.064 11.021 11.159 1.00 60.19 115 ASP A CA 1
ATOM 882 C C . ASP A 1 115 ? -15.094 10.903 9.971 1.00 60.19 115 ASP A C 1
ATOM 884 O O . ASP A 1 115 ? -15.330 11.526 8.936 1.00 60.19 115 ASP A O 1
ATOM 888 N N . GLN A 1 116 ? -14.047 10.069 10.036 1.00 68.38 116 GLN A N 1
ATOM 889 C CA . GLN A 1 116 ? -13.203 9.756 8.866 1.00 68.38 116 GLN A CA 1
ATOM 890 C C 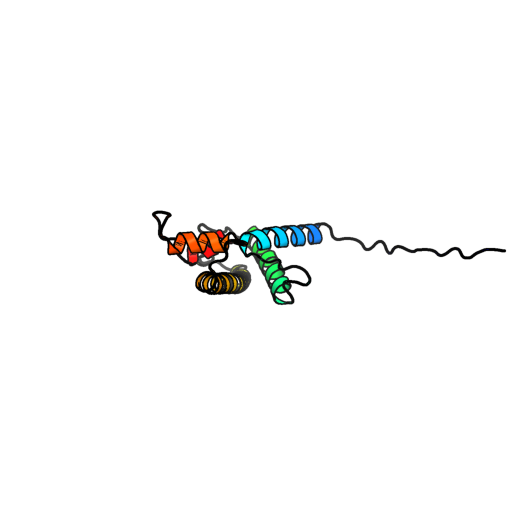. GLN A 1 116 ? -12.636 8.334 8.930 1.00 68.38 116 GLN A C 1
ATOM 892 O O . GLN A 1 116 ? -11.450 8.151 9.230 1.00 68.38 116 GLN A O 1
ATOM 897 N N . LYS A 1 117 ? -13.496 7.350 8.644 1.00 79.31 117 LYS A N 1
ATOM 898 C CA . LYS A 1 117 ? -13.095 5.977 8.311 1.00 79.31 117 LYS A CA 1
ATOM 899 C C . LYS A 1 117 ? -12.742 5.889 6.832 1.00 79.31 117 LYS A C 1
ATOM 901 O O . LYS A 1 117 ? -13.545 6.284 5.985 1.00 79.31 117 LYS A O 1
ATOM 906 N N . ASP A 1 118 ? -11.575 5.348 6.526 1.00 89.25 118 ASP A N 1
ATOM 907 C CA . ASP A 1 118 ? -11.237 4.928 5.167 1.00 89.25 118 ASP A CA 1
ATOM 908 C C . ASP A 1 118 ? -11.446 3.422 4.967 1.00 89.25 118 ASP A C 1
ATOM 910 O O . ASP A 1 118 ? -11.936 2.704 5.842 1.00 89.25 118 ASP A O 1
ATOM 914 N N . PHE A 1 119 ? -11.136 2.935 3.766 1.00 90.94 119 PHE A N 1
ATOM 915 C CA . PHE A 1 119 ? -11.331 1.529 3.440 1.00 90.94 119 PHE A CA 1
ATOM 916 C C . PHE A 1 119 ? -10.485 0.592 4.317 1.00 90.94 119 PHE A C 1
ATOM 918 O O . PHE A 1 119 ? -10.966 -0.472 4.714 1.00 90.94 119 PHE A O 1
ATOM 925 N N . LEU A 1 120 ? -9.261 0.989 4.675 1.00 90.69 120 LEU A N 1
ATOM 926 C CA . LEU A 1 120 ? -8.403 0.224 5.574 1.00 90.69 120 LEU A CA 1
ATOM 927 C C . LEU A 1 120 ? -8.999 0.143 6.990 1.00 90.69 120 LEU A C 1
ATOM 929 O O . LEU A 1 120 ? -9.004 -0.938 7.583 1.00 90.69 120 LEU A O 1
ATOM 933 N N . ASP A 1 121 ? -9.584 1.228 7.502 1.00 88.12 121 ASP A N 1
ATOM 934 C CA . ASP A 1 121 ? -10.311 1.216 8.780 1.00 88.12 121 ASP A CA 1
ATOM 935 C C . ASP A 1 121 ? -11.498 0.235 8.761 1.00 88.12 121 ASP A C 1
ATOM 937 O O . ASP A 1 121 ? -11.756 -0.469 9.747 1.00 88.12 121 ASP A O 1
ATOM 941 N N . VAL A 1 122 ? -12.209 0.141 7.631 1.00 87.88 122 VAL A N 1
ATOM 942 C CA . VAL A 1 122 ? -13.307 -0.822 7.444 1.00 87.88 122 VAL A CA 1
ATOM 943 C C . VAL A 1 122 ? -12.783 -2.260 7.459 1.00 87.88 122 VAL A C 1
ATOM 945 O O . VAL A 1 122 ? -13.321 -3.091 8.193 1.00 87.88 122 VAL A O 1
ATOM 948 N N . LEU A 1 123 ? -11.711 -2.561 6.716 1.00 88.81 123 LEU A N 1
ATOM 949 C CA . LEU A 1 123 ? -11.102 -3.899 6.690 1.00 88.81 123 LEU A CA 1
ATOM 950 C C . LEU A 1 123 ? -10.623 -4.343 8.082 1.00 88.81 123 LEU A C 1
ATOM 952 O O . LEU A 1 123 ? -10.861 -5.483 8.488 1.00 88.81 123 LEU A O 1
ATOM 956 N N . LEU A 1 124 ? -10.004 -3.435 8.842 1.00 87.12 124 LEU A N 1
ATOM 957 C CA . LEU A 1 124 ? -9.565 -3.694 10.216 1.00 87.12 124 LEU A CA 1
ATOM 958 C C . LEU A 1 124 ? -10.742 -3.918 11.177 1.00 87.12 124 LEU A C 1
ATOM 960 O O . LEU A 1 124 ? -10.666 -4.775 12.061 1.00 87.12 124 LEU A O 1
ATOM 964 N N . SER A 1 125 ? -11.846 -3.191 10.992 1.00 84.62 125 SER A N 1
ATOM 965 C CA . SER A 1 125 ? -13.066 -3.380 11.788 1.00 84.62 125 SER A CA 1
ATOM 966 C C . SER A 1 125 ? -13.674 -4.765 11.544 1.00 84.62 125 SER A C 1
ATOM 968 O O . SER A 1 125 ? -13.970 -5.481 12.500 1.00 84.62 125 SER A O 1
ATOM 970 N N . ILE A 1 126 ? -13.750 -5.198 10.278 1.00 83.19 126 ILE A N 1
ATOM 971 C CA . ILE A 1 126 ? -14.230 -6.540 9.911 1.00 83.19 126 ILE A CA 1
ATOM 972 C C . ILE A 1 126 ? -13.337 -7.633 10.520 1.00 83.19 126 ILE A C 1
ATOM 974 O O . ILE A 1 126 ? -13.858 -8.611 11.061 1.00 83.19 126 ILE A O 1
ATOM 978 N N . GLN A 1 127 ? -12.007 -7.464 10.475 1.00 84.38 127 GLN A N 1
ATOM 979 C CA . GLN A 1 127 ? -11.055 -8.384 11.111 1.00 84.38 127 GLN A CA 1
ATOM 980 C C . GLN A 1 127 ? -11.301 -8.500 12.624 1.00 84.38 127 GLN A C 1
ATOM 982 O O . GLN A 1 127 ? -11.309 -9.605 13.165 1.00 84.38 127 GLN A O 1
ATOM 987 N N . LYS A 1 128 ? -11.508 -7.374 13.316 1.00 79.94 128 LYS A N 1
ATOM 988 C CA . LYS A 1 128 ? -11.706 -7.343 14.772 1.00 79.94 128 LYS A CA 1
ATOM 989 C C . LYS A 1 128 ? -13.022 -7.990 15.198 1.00 79.94 128 LYS A C 1
ATOM 991 O O . LYS A 1 128 ? -13.065 -8.722 16.185 1.00 79.94 128 LYS A O 1
ATOM 996 N N . GLU A 1 129 ? -14.092 -7.705 14.470 1.00 75.50 129 GLU A N 1
ATOM 997 C CA . GLU A 1 129 ? -15.442 -8.155 14.801 1.00 75.50 129 GLU A CA 1
ATOM 998 C C . GLU A 1 129 ? -15.739 -9.583 14.292 1.00 75.50 129 GLU A C 1
ATOM 1000 O O . GLU A 1 129 ? -16.774 -10.148 14.639 1.00 75.50 129 GLU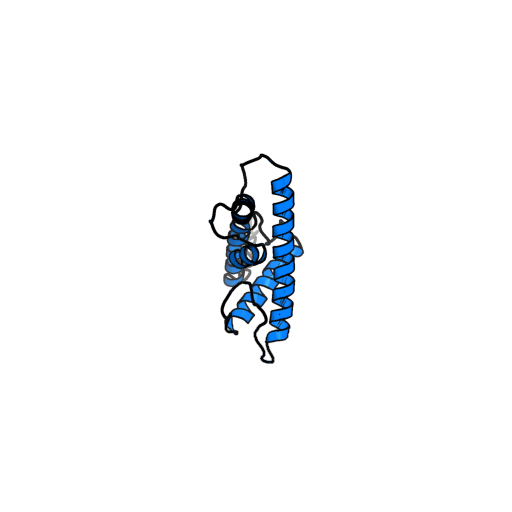 A O 1
ATOM 1005 N N . ASN A 1 130 ? -14.836 -10.194 13.504 1.00 69.00 130 ASN A N 1
ATOM 1006 C CA . ASN A 1 130 ? -15.016 -11.510 12.863 1.00 69.00 130 ASN A CA 1
ATOM 1007 C C . ASN A 1 130 ? -16.348 -11.641 12.084 1.00 69.00 130 ASN A C 1
ATOM 1009 O O . ASN A 1 130 ? -16.891 -12.735 11.926 1.00 69.00 130 ASN A O 1
ATOM 1013 N N . VAL A 1 131 ? -16.883 -10.524 11.573 1.00 62.84 131 VAL A N 1
ATOM 1014 C CA . VAL A 1 131 ? -18.245 -10.440 10.996 1.00 62.84 131 VAL A CA 1
ATOM 1015 C C . VAL A 1 131 ? -18.379 -11.219 9.692 1.00 62.84 131 VAL A C 1
ATOM 1017 O O . VAL A 1 131 ? -19.462 -11.682 9.351 1.00 62.84 131 VAL A O 1
ATOM 1020 N N . ALA A 1 132 ? -17.281 -11.383 8.952 1.00 62.28 132 ALA A N 1
ATOM 1021 C CA . ALA A 1 132 ? -17.303 -11.963 7.613 1.00 62.28 132 ALA A CA 1
ATOM 1022 C C . ALA A 1 132 ? -17.510 -13.491 7.587 1.00 62.28 132 ALA A C 1
ATOM 1024 O O . ALA A 1 132 ? -17.570 -14.071 6.506 1.00 62.28 132 ALA A O 1
ATOM 1025 N N . GLY A 1 133 ? -17.557 -14.172 8.741 1.00 63.94 133 GLY A N 1
ATOM 1026 C CA . GLY A 1 133 ? -17.590 -15.642 8.813 1.00 63.94 133 GLY A CA 1
ATOM 1027 C C . GLY A 1 133 ? -16.298 -16.329 8.334 1.00 63.94 133 GLY A C 1
ATOM 1028 O O . GLY A 1 133 ? -16.156 -17.540 8.484 1.00 63.94 133 GLY A O 1
ATOM 1029 N N . ILE A 1 134 ? -15.347 -15.552 7.805 1.00 63.69 134 ILE A N 1
ATOM 1030 C CA . ILE A 1 134 ? -13.994 -15.935 7.405 1.00 63.69 134 ILE A CA 1
ATOM 1031 C C . ILE A 1 134 ? -13.033 -14.992 8.147 1.00 63.69 134 ILE A C 1
ATOM 1033 O O . ILE A 1 134 ? -13.228 -13.774 8.081 1.00 63.69 134 ILE A O 1
ATOM 1037 N N . PRO A 1 135 ? -12.010 -15.504 8.856 1.00 68.62 135 PRO A N 1
ATOM 1038 C CA . PRO A 1 135 ? -11.016 -14.657 9.501 1.00 68.62 135 PRO A CA 1
ATOM 1039 C C . PRO A 1 135 ? -10.203 -13.917 8.431 1.00 68.62 135 PRO A C 1
ATOM 1041 O O . PRO A 1 135 ? -9.419 -14.523 7.705 1.00 68.62 135 PRO A O 1
ATOM 1044 N N . ILE A 1 136 ? -10.403 -12.603 8.328 1.00 81.56 136 ILE A N 1
ATOM 1045 C CA . ILE A 1 136 ? -9.578 -11.736 7.485 1.00 81.56 136 ILE A CA 1
ATOM 1046 C C . ILE A 1 136 ? -8.275 -11.481 8.238 1.00 81.56 136 ILE A C 1
ATOM 1048 O O . ILE A 1 136 ? -8.265 -10.775 9.245 1.00 81.56 136 ILE A O 1
ATOM 1052 N N . ASP A 1 137 ? -7.172 -12.060 7.775 1.00 85.12 137 ASP A N 1
ATOM 1053 C CA . ASP A 1 137 ? -5.850 -11.835 8.355 1.00 85.12 137 ASP A CA 1
ATOM 1054 C C . ASP A 1 137 ? -5.136 -10.629 7.724 1.00 85.12 137 ASP A C 1
ATOM 1056 O O . ASP A 1 137 ? -5.582 -10.020 6.750 1.00 85.12 137 ASP A O 1
ATOM 1060 N N . ARG A 1 138 ? -3.999 -10.250 8.307 1.00 85.69 138 ARG A N 1
ATOM 1061 C CA . ARG A 1 138 ? -3.226 -9.084 7.866 1.00 85.69 138 ARG A CA 1
ATOM 1062 C C . ARG A 1 138 ? -2.696 -9.221 6.437 1.00 85.69 138 ARG A C 1
ATOM 1064 O O . ARG A 1 138 ? -2.557 -8.214 5.750 1.00 85.69 138 ARG A O 1
ATOM 1071 N N . VAL A 1 139 ? -2.407 -10.443 5.997 1.00 85.56 139 VAL A N 1
ATOM 1072 C CA . VAL A 1 139 ? -1.934 -10.715 4.634 1.00 85.56 139 VAL A CA 1
ATOM 1073 C C . VAL A 1 139 ? -3.055 -10.445 3.635 1.00 85.56 139 VAL A C 1
ATOM 1075 O O . VAL A 1 139 ? -2.833 -9.769 2.635 1.00 85.56 139 VAL A O 1
ATOM 1078 N N . SER A 1 140 ? -4.269 -10.888 3.953 1.00 85.94 140 SER A N 1
ATOM 1079 C CA . SER A 1 140 ? -5.465 -10.651 3.148 1.00 85.94 140 SER A CA 1
ATOM 1080 C C . SER A 1 140 ? -5.801 -9.161 3.057 1.00 85.94 140 SER A C 1
ATOM 1082 O O . SER A 1 140 ? -6.125 -8.675 1.980 1.00 85.94 140 SER A O 1
ATOM 1084 N N . ILE A 1 141 ? -5.663 -8.405 4.155 1.00 88.50 141 ILE A N 1
ATOM 1085 C CA . ILE A 1 141 ? -5.868 -6.943 4.149 1.00 88.50 141 ILE A CA 1
ATOM 1086 C C . ILE A 1 141 ? -4.884 -6.260 3.201 1.00 88.50 141 ILE A C 1
ATOM 1088 O O . ILE A 1 141 ? -5.302 -5.504 2.329 1.00 88.50 141 ILE A O 1
ATOM 1092 N N . LYS A 1 142 ? -3.584 -6.544 3.346 1.00 86.75 142 LYS A N 1
ATOM 1093 C CA . LYS A 1 142 ? -2.548 -5.990 2.464 1.00 86.75 142 LYS A CA 1
ATOM 1094 C C . LYS A 1 142 ? -2.814 -6.328 1.003 1.00 86.75 142 LYS A C 1
ATOM 1096 O O . LYS A 1 142 ? -2.627 -5.479 0.143 1.00 86.75 142 LYS A O 1
ATOM 1101 N N . GLY A 1 143 ? -3.284 -7.546 0.753 1.00 85.00 143 GLY A N 1
ATOM 1102 C CA . GLY A 1 143 ? -3.592 -8.002 -0.584 1.00 85.00 143 GLY A CA 1
ATOM 1103 C C . GLY A 1 143 ? -4.840 -7.390 -1.217 1.00 85.00 143 GLY A C 1
ATOM 1104 O O . GLY A 1 143 ? -4.915 -7.279 -2.428 1.00 85.00 143 GLY A O 1
ATOM 1105 N N . ILE A 1 144 ? -5.817 -6.970 -0.417 1.00 86.06 144 ILE A N 1
ATOM 1106 C CA . ILE A 1 144 ? -6.999 -6.251 -0.911 1.00 86.06 144 ILE A CA 1
ATOM 1107 C C . ILE A 1 144 ? -6.676 -4.775 -1.194 1.00 86.06 144 ILE A C 1
ATOM 1109 O O . ILE A 1 144 ? -7.288 -4.161 -2.064 1.00 86.06 144 ILE A O 1
ATOM 1113 N N . ILE A 1 145 ? -5.750 -4.192 -0.429 1.00 85.56 145 ILE A N 1
ATOM 1114 C CA . ILE A 1 145 ? -5.330 -2.790 -0.573 1.00 85.56 145 ILE A CA 1
ATOM 1115 C C . ILE A 1 145 ? -4.518 -2.552 -1.851 1.00 85.56 145 ILE A C 1
ATOM 1117 O O . ILE A 1 145 ? -4.431 -1.410 -2.308 1.00 85.56 145 ILE A O 1
ATOM 1121 N N . LEU A 1 146 ? -3.921 -3.604 -2.400 1.00 76.31 146 LEU A N 1
ATOM 1122 C CA . LEU A 1 146 ? -2.949 -3.526 -3.472 1.00 76.31 146 LEU A CA 1
ATOM 1123 C C . LEU A 1 146 ? -3.474 -4.085 -4.794 1.00 76.31 146 LEU A C 1
ATOM 1125 O O . LEU A 1 146 ? -3.198 -3.435 -5.828 1.00 76.31 146 LEU A O 1
#